Protein AF-I2CRP3-F1 (afdb_monomer)

Radius of gyration: 12.79 Å; Cα contacts (8 Å, |Δi|>4): 101; chains: 1; bounding box: 36×27×24 Å

Organism: Nannochloropsis gaditana (strain CCMP526) (NCBI:txid1093141)

Mean predicted aligned error: 7.43 Å

Nearest PDB structures (foldseek):
  8kic-assembly1_D  TM=8.137E-01  e=1.703E-01  Escherichia coli
  3pv3-assembly1_C-3  TM=8.224E-01  e=3.463E-01  Legionella fallonii
  3pv2-assembly1_C  TM=8.294E-01  e=4.483E-01  Legionella fallonii
  3pv2-assembly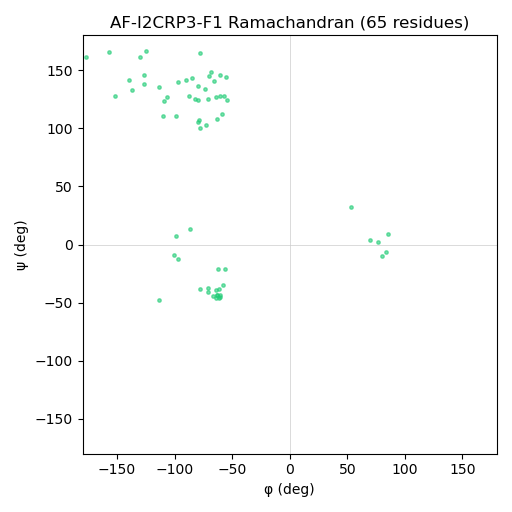1_A  TM=8.218E-01  e=5.804E-01  Legionella fallonii
  4ynn-assembly1_A  TM=7.899E-01  e=1.038E+00  Legionella pneumophila subsp. pneumophila str. Philadelphia 1

Structure (mmCIF, N/CA/C/O backbone):
data_AF-I2CRP3-F1
#
_entry.id   AF-I2CRP3-F1
#
loop_
_atom_site.group_PDB
_atom_site.id
_atom_site.type_symbol
_atom_site.label_atom_id
_atom_site.label_alt_id
_atom_site.label_comp_id
_atom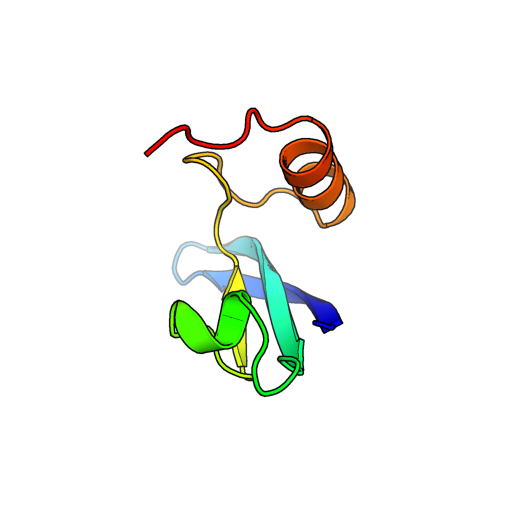_site.label_asym_id
_atom_site.label_entity_id
_atom_site.label_seq_id
_atom_site.pdbx_PDB_ins_code
_atom_site.Cartn_x
_atom_site.Cartn_y
_atom_site.Cartn_z
_atom_site.occupancy
_atom_site.B_iso_or_equiv
_atom_site.auth_seq_id
_atom_site.auth_comp_id
_atom_site.auth_asym_id
_atom_site.auth_atom_id
_atom_site.pdbx_PDB_model_num
ATOM 1 N N . MET A 1 1 ? -5.229 2.339 9.017 1.00 73.62 1 MET A N 1
ATOM 2 C CA . MET A 1 1 ? -4.382 1.384 8.268 1.00 73.62 1 MET A CA 1
ATOM 3 C C . MET A 1 1 ? -2.937 1.853 8.335 1.00 73.62 1 MET A C 1
ATOM 5 O O . MET A 1 1 ? -2.708 3.040 8.131 1.00 73.62 1 MET A O 1
ATOM 9 N N . ARG A 1 2 ? -1.998 0.960 8.659 1.00 77.69 2 ARG A N 1
ATOM 10 C CA . ARG A 1 2 ? -0.557 1.247 8.765 1.00 77.69 2 ARG A CA 1
ATOM 11 C C . ARG A 1 2 ? 0.201 0.504 7.664 1.00 77.69 2 ARG A C 1
ATOM 13 O O . ARG A 1 2 ? -0.098 -0.663 7.414 1.00 77.69 2 ARG A O 1
ATOM 20 N N . LEU A 1 3 ? 1.140 1.192 7.018 1.00 80.44 3 LEU A N 1
ATOM 21 C CA . LEU A 1 3 ? 1.899 0.715 5.862 1.00 80.44 3 LEU A CA 1
ATOM 22 C C . LEU A 1 3 ? 3.404 0.844 6.122 1.00 80.44 3 LEU A C 1
ATOM 24 O O . LEU A 1 3 ? 3.813 1.805 6.773 1.00 80.44 3 LEU A O 1
ATOM 28 N N . GLU A 1 4 ? 4.201 -0.080 5.592 1.00 80.62 4 GLU A N 1
ATOM 29 C CA . GLU A 1 4 ? 5.666 -0.050 5.682 1.00 80.62 4 GLU A CA 1
ATOM 30 C C . GLU A 1 4 ? 6.320 -0.483 4.365 1.00 80.62 4 GLU A C 1
ATOM 32 O O . GLU A 1 4 ? 5.818 -1.365 3.669 1.00 80.62 4 GLU A O 1
ATOM 37 N N . GLU A 1 5 ? 7.423 0.166 3.993 1.00 79.31 5 GLU A N 1
ATOM 38 C CA . GLU A 1 5 ? 8.174 -0.154 2.777 1.00 79.31 5 GLU A CA 1
ATOM 39 C C . GLU A 1 5 ? 9.105 -1.337 3.021 1.00 79.31 5 GLU A C 1
ATOM 41 O O . GLU A 1 5 ? 9.948 -1.299 3.914 1.00 79.31 5 GLU A O 1
ATOM 46 N N . MET A 1 6 ? 8.983 -2.374 2.193 1.00 75.12 6 MET A N 1
ATOM 47 C CA . MET A 1 6 ? 9.837 -3.554 2.271 1.00 75.12 6 MET A CA 1
ATOM 48 C C . MET A 1 6 ? 10.489 -3.852 0.918 1.00 75.12 6 MET A C 1
ATOM 50 O O . MET A 1 6 ? 9.815 -3.785 -0.119 1.00 75.12 6 MET A O 1
ATOM 54 N N . PRO A 1 7 ? 11.787 -4.209 0.899 1.00 71.88 7 PRO A N 1
ATOM 55 C CA . PRO A 1 7 ? 12.432 -4.716 -0.300 1.00 71.88 7 PRO A CA 1
ATOM 56 C C . PRO A 1 7 ? 11.902 -6.122 -0.602 1.00 71.88 7 PRO A C 1
ATOM 58 O O . PRO A 1 7 ? 11.953 -7.024 0.232 1.00 71.88 7 PRO A O 1
ATOM 61 N N . LEU A 1 8 ? 11.397 -6.310 -1.814 1.00 71.25 8 LEU A N 1
ATOM 62 C CA . LEU A 1 8 ? 10.912 -7.575 -2.339 1.00 71.25 8 LEU A CA 1
ATOM 63 C C . LEU A 1 8 ? 11.880 -8.053 -3.422 1.00 71.25 8 LEU A C 1
ATOM 65 O O . LEU A 1 8 ? 12.005 -7.467 -4.502 1.00 71.25 8 LEU A O 1
ATOM 69 N N . THR A 1 9 ? 12.599 -9.125 -3.113 1.00 64.56 9 THR A N 1
ATOM 70 C CA . THR A 1 9 ? 13.562 -9.731 -4.030 1.00 64.56 9 THR A CA 1
ATOM 71 C C . THR A 1 9 ? 12.796 -10.553 -5.062 1.00 64.56 9 THR A C 1
ATOM 73 O O . THR A 1 9 ? 12.336 -11.660 -4.780 1.00 64.56 9 THR A O 1
ATOM 76 N N . SER A 1 10 ? 12.602 -10.003 -6.262 1.00 63.31 10 SER A N 1
ATOM 77 C CA . SER A 1 10 ? 12.008 -10.764 -7.365 1.00 63.31 10 SER A CA 1
ATOM 78 C C . SER A 1 10 ? 12.992 -11.831 -7.852 1.00 63.31 10 SER A C 1
ATOM 80 O O . SER A 1 10 ? 14.194 -11.575 -7.925 1.00 63.31 10 SER A O 1
ATOM 82 N N . ARG A 1 11 ? 12.486 -12.999 -8.276 1.00 62.94 11 ARG A N 1
ATOM 83 C CA . ARG A 1 11 ? 13.296 -14.053 -8.924 1.00 62.94 11 ARG A CA 1
ATOM 84 C C . ARG A 1 11 ? 14.055 -13.562 -10.166 1.00 62.94 11 ARG A C 1
ATOM 86 O O . ARG A 1 11 ? 15.048 -14.169 -10.535 1.00 62.94 11 ARG A O 1
ATOM 93 N N . GLU A 1 12 ? 13.615 -12.459 -10.771 1.00 66.50 12 GLU A N 1
ATOM 94 C CA . GLU A 1 12 ? 14.256 -11.821 -11.931 1.00 66.50 12 GLU A CA 1
ATOM 95 C C . GLU A 1 12 ? 15.374 -10.816 -11.571 1.00 66.50 12 GLU A C 1
ATOM 97 O O . GLU A 1 12 ? 15.803 -10.041 -12.417 1.00 66.50 12 GLU A O 1
ATOM 102 N N . GLY A 1 13 ? 15.860 -10.784 -10.324 1.00 53.31 13 GLY A N 1
ATOM 103 C CA . GLY A 1 13 ? 17.059 -10.012 -9.957 1.00 53.31 13 GLY A CA 1
ATOM 104 C C . GLY A 1 13 ? 16.865 -8.495 -9.823 1.00 53.31 13 GLY A C 1
ATOM 105 O O . GLY A 1 13 ? 17.816 -7.781 -9.520 1.00 53.31 13 GLY A O 1
ATOM 106 N N . GLY A 1 14 ? 15.642 -7.986 -9.991 1.00 58.75 14 GLY A N 1
ATOM 107 C CA . GLY A 1 14 ? 15.301 -6.599 -9.674 1.00 58.75 14 GLY A CA 1
ATOM 108 C C . GLY A 1 14 ? 14.891 -6.429 -8.209 1.00 58.75 14 GLY A C 1
ATOM 109 O O . GLY A 1 14 ? 13.974 -7.113 -7.746 1.00 58.75 14 GLY A O 1
ATOM 110 N N . LEU A 1 15 ? 15.516 -5.482 -7.500 1.00 57.31 15 LEU A N 1
ATOM 111 C CA . LEU A 1 15 ? 14.989 -4.936 -6.244 1.00 57.31 15 LEU A CA 1
ATOM 112 C C . LEU A 1 15 ? 13.655 -4.241 -6.548 1.00 57.31 15 LEU A C 1
ATOM 114 O O . LEU A 1 15 ? 13.630 -3.187 -7.183 1.00 57.31 15 LEU A O 1
ATOM 118 N N . LYS A 1 16 ? 12.538 -4.842 -6.130 1.00 67.38 16 LYS A N 1
ATOM 119 C CA . LYS A 1 16 ? 11.219 -4.202 -6.173 1.00 67.38 16 LYS A CA 1
ATOM 120 C C . LYS A 1 16 ? 10.828 -3.833 -4.759 1.00 67.38 16 LYS A C 1
ATOM 122 O O . LYS A 1 16 ? 10.824 -4.689 -3.892 1.00 67.38 16 LYS A O 1
ATOM 127 N N . TYR A 1 17 ? 10.470 -2.584 -4.519 1.00 67.75 17 TYR A N 1
ATOM 128 C CA . TYR A 1 17 ? 9.882 -2.203 -3.241 1.00 67.75 17 TYR A CA 1
ATOM 129 C C . TYR A 1 17 ? 8.379 -2.463 -3.288 1.00 67.75 17 TYR A C 1
ATOM 131 O O . TYR A 1 17 ? 7.744 -2.291 -4.330 1.00 67.75 17 TYR A O 1
ATOM 139 N N . VAL A 1 18 ? 7.811 -2.898 -2.170 1.00 80.06 18 VAL A N 1
ATOM 140 C CA . VAL A 1 18 ? 6.360 -2.962 -1.971 1.00 80.06 18 VAL A CA 1
ATOM 141 C C . VAL A 1 18 ? 6.002 -2.294 -0.655 1.00 80.06 18 VAL A C 1
ATOM 143 O O . VAL A 1 18 ? 6.848 -2.143 0.226 1.00 80.06 18 VAL A O 1
ATOM 146 N N . CYS A 1 19 ? 4.733 -1.932 -0.505 1.00 83.25 19 CYS A N 1
ATOM 147 C CA . CYS A 1 19 ? 4.205 -1.478 0.775 1.00 83.25 19 CYS A CA 1
ATOM 148 C C . CYS A 1 19 ? 3.474 -2.632 1.459 1.00 83.25 19 CYS A 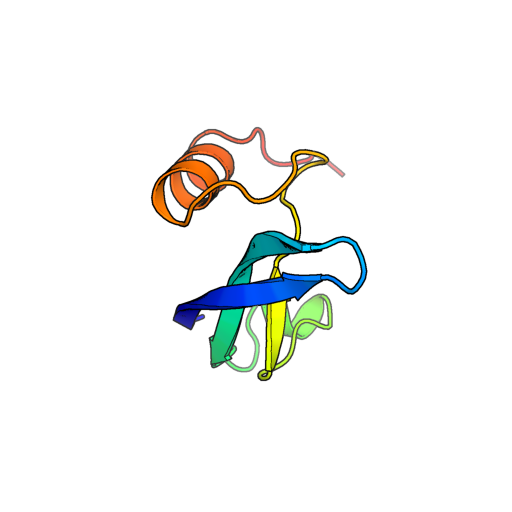C 1
ATOM 150 O O . CYS A 1 19 ? 2.413 -3.039 0.983 1.00 83.25 19 CYS A O 1
ATOM 152 N N . GLN A 1 20 ? 4.004 -3.165 2.556 1.00 86.38 20 GLN A N 1
ATOM 153 C CA . GLN A 1 20 ? 3.287 -4.155 3.349 1.00 86.38 20 GLN A CA 1
ATOM 154 C C . GLN A 1 20 ? 2.259 -3.470 4.254 1.00 86.38 20 GLN A C 1
ATOM 156 O O . GLN A 1 20 ? 2.518 -2.446 4.889 1.00 86.38 20 GLN A O 1
ATOM 161 N N . VAL A 1 21 ? 1.070 -4.056 4.314 1.00 88.88 21 VAL A N 1
ATOM 162 C CA . VAL A 1 21 ? 0.005 -3.681 5.234 1.00 88.88 21 VAL A CA 1
ATOM 163 C C . VAL A 1 21 ? 0.307 -4.291 6.594 1.00 88.88 21 VAL A C 1
ATOM 165 O O . VAL A 1 21 ? 0.120 -5.485 6.796 1.00 88.88 21 VAL A O 1
ATOM 168 N N . LEU A 1 22 ? 0.753 -3.473 7.542 1.00 87.94 22 LEU A N 1
ATOM 169 C CA . LEU A 1 22 ? 1.049 -3.942 8.898 1.00 87.94 22 LEU A CA 1
ATOM 170 C C . LEU A 1 22 ? -0.218 -4.125 9.727 1.00 87.94 22 LEU A C 1
ATOM 172 O O . LEU A 1 22 ? -0.322 -5.040 10.534 1.00 87.94 22 LEU A O 1
ATOM 176 N N . GLN A 1 23 ? -1.181 -3.220 9.551 1.00 89.31 23 GLN A N 1
ATOM 177 C CA . GLN A 1 23 ? -2.404 -3.239 10.339 1.00 89.31 23 GLN A CA 1
ATOM 178 C C . GLN A 1 23 ? -3.559 -2.628 9.559 1.00 89.31 23 GLN A C 1
ATOM 180 O O . GLN A 1 23 ? -3.484 -1.486 9.083 1.00 89.31 23 GLN A O 1
ATOM 185 N N . VAL A 1 24 ? -4.659 -3.369 9.486 1.00 91.06 24 VAL A N 1
ATOM 186 C CA . VAL A 1 24 ? -5.943 -2.883 8.985 1.00 91.06 24 VAL A CA 1
ATOM 187 C C . VAL A 1 24 ? -6.809 -2.472 10.172 1.00 91.06 24 VAL A C 1
ATOM 189 O O . VAL A 1 24 ? -6.787 -3.091 11.231 1.00 91.06 24 VAL A O 1
ATOM 192 N N . THR A 1 25 ? -7.528 -1.364 10.020 1.00 90.88 25 THR A N 1
ATOM 193 C CA . THR A 1 25 ? -8.484 -0.904 11.032 1.00 90.88 25 THR A CA 1
ATOM 194 C C . THR A 1 25 ? -9.767 -1.718 10.888 1.00 90.88 25 THR A C 1
ATOM 196 O O . THR A 1 25 ? -10.341 -1.723 9.798 1.00 90.88 25 THR A O 1
ATOM 199 N N . SER A 1 26 ? -10.208 -2.373 11.965 1.00 87.88 26 SER A N 1
ATOM 200 C CA . SER A 1 26 ? -11.418 -3.203 11.938 1.00 87.88 26 SER A CA 1
ATOM 201 C C . SER A 1 26 ? -12.678 -2.367 11.697 1.00 87.88 26 SER A C 1
ATOM 203 O O . SER A 1 26 ? -12.762 -1.222 12.151 1.00 87.88 26 SER A O 1
ATOM 205 N N . GLY A 1 27 ? -13.613 -2.896 10.905 1.00 89.06 27 GLY A N 1
ATOM 206 C CA . GLY A 1 27 ? -14.783 -2.179 10.389 1.00 89.06 27 GLY A CA 1
ATOM 207 C C . GLY A 1 27 ? -14.452 -1.104 9.345 1.00 89.06 27 GLY A C 1
ATOM 208 O O . GLY A 1 27 ? -15.336 -0.374 8.901 1.00 89.06 27 GLY A O 1
ATOM 209 N N . GLY A 1 28 ? -13.182 -0.965 8.949 1.00 86.69 28 GLY A N 1
ATOM 210 C CA . GLY A 1 28 ? -12.743 0.036 7.984 1.00 86.69 28 GLY A CA 1
ATOM 211 C C . GLY A 1 28 ? -13.055 -0.334 6.531 1.00 86.69 28 GLY A C 1
ATOM 212 O O . GLY A 1 28 ? -13.276 -1.494 6.176 1.00 86.69 28 GLY A O 1
ATOM 213 N N . ALA A 1 29 ? -12.974 0.664 5.644 1.00 88.06 29 ALA A N 1
ATOM 214 C CA . ALA A 1 29 ? -13.179 0.469 4.206 1.00 88.06 29 ALA A CA 1
ATOM 215 C C . ALA A 1 29 ? -12.213 -0.567 3.595 1.00 88.06 29 ALA A C 1
ATOM 217 O O . ALA A 1 29 ? -12.599 -1.315 2.704 1.00 88.06 29 ALA A O 1
ATOM 218 N N . ALA A 1 30 ? -10.972 -0.632 4.090 1.00 86.88 30 ALA A N 1
ATOM 219 C CA . ALA A 1 30 ? -9.976 -1.598 3.631 1.00 86.88 30 ALA A CA 1
ATOM 220 C C . ALA A 1 30 ? -10.366 -3.046 3.987 1.00 86.88 30 ALA A C 1
ATOM 222 O O . ALA A 1 30 ? -10.323 -3.914 3.118 1.00 86.88 30 ALA A O 1
ATOM 223 N N . GLU A 1 31 ? -10.828 -3.291 5.219 1.00 90.56 31 GLU A N 1
ATOM 224 C CA . GLU A 1 31 ? -11.306 -4.612 5.657 1.00 90.56 31 GLU A CA 1
ATOM 225 C C . GLU A 1 31 ? -12.545 -5.041 4.858 1.00 90.56 31 GLU A C 1
ATOM 227 O O . GLU A 1 31 ? -12.597 -6.152 4.334 1.00 90.56 31 GLU A O 1
ATOM 232 N N . SER A 1 32 ? -13.490 -4.117 4.645 1.00 90.88 32 SER A N 1
ATOM 233 C CA . SER A 1 32 ? -14.702 -4.356 3.842 1.00 90.88 32 SER A CA 1
ATOM 234 C C . SER A 1 32 ? -14.409 -4.691 2.372 1.00 90.88 32 SER A C 1
ATOM 236 O O . SER A 1 32 ? -15.253 -5.255 1.678 1.00 90.88 32 SER A O 1
ATOM 238 N N . LYS A 1 33 ? -13.221 -4.330 1.875 1.00 89.25 33 LYS A N 1
ATOM 239 C CA . LYS A 1 33 ? -12.736 -4.659 0.526 1.00 89.25 33 LYS A CA 1
ATOM 240 C C . LYS A 1 33 ? -11.795 -5.870 0.508 1.00 89.25 33 LYS A C 1
ATOM 242 O O . LYS A 1 33 ? -11.237 -6.180 -0.540 1.00 89.25 33 LYS A O 1
ATOM 247 N N . GLY A 1 34 ? -11.643 -6.562 1.637 1.00 89.31 34 GLY A N 1
ATOM 248 C CA . GLY A 1 34 ? -10.866 -7.795 1.756 1.00 89.31 34 GLY A CA 1
ATOM 249 C C . GLY A 1 34 ? -9.370 -7.597 2.003 1.00 89.31 34 GLY A C 1
ATOM 250 O O . GLY A 1 34 ? -8.626 -8.574 1.955 1.00 89.31 34 GLY A O 1
ATOM 251 N N . VAL A 1 35 ? -8.912 -6.371 2.279 1.00 90.19 35 VAL A N 1
ATOM 252 C CA . VAL A 1 35 ? -7.514 -6.111 2.650 1.00 90.19 35 VAL A CA 1
ATOM 253 C C . VAL A 1 35 ? -7.274 -6.598 4.076 1.00 90.19 35 VAL A C 1
ATOM 255 O O . VAL A 1 35 ? -8.061 -6.299 4.974 1.00 90.19 35 VAL A O 1
ATOM 258 N N . ARG A 1 36 ? -6.169 -7.316 4.287 1.00 91.06 36 ARG A N 1
ATOM 259 C CA . ARG A 1 36 ? -5.768 -7.881 5.582 1.00 91.06 36 ARG A CA 1
ATOM 260 C C . ARG A 1 36 ? -4.361 -7.429 5.965 1.00 91.06 36 ARG A C 1
ATOM 262 O O . ARG A 1 36 ? -3.627 -6.881 5.138 1.00 91.06 36 ARG A O 1
ATOM 269 N N . ASP A 1 37 ? -3.999 -7.640 7.223 1.00 90.12 37 ASP A N 1
ATOM 270 C CA . ASP A 1 37 ? -2.605 -7.601 7.656 1.00 90.12 37 ASP A CA 1
ATOM 271 C C . ASP A 1 37 ? -1.748 -8.579 6.830 1.00 90.12 37 ASP A C 1
ATOM 273 O O . ASP A 1 37 ? -2.213 -9.615 6.355 1.00 90.12 37 ASP A O 1
ATOM 277 N N . GLY A 1 38 ? -0.507 -8.183 6.555 1.00 87.12 38 GLY A N 1
ATOM 278 C CA . GLY A 1 38 ? 0.431 -8.924 5.713 1.00 87.12 38 GLY A CA 1
ATOM 279 C C . GLY A 1 38 ? 0.228 -8.764 4.201 1.00 87.12 38 GLY A C 1
ATOM 280 O O . GLY A 1 38 ? 1.104 -9.173 3.439 1.00 87.12 38 GLY A O 1
ATOM 281 N N . CYS A 1 39 ? -0.863 -8.146 3.729 1.00 88.50 39 CYS A N 1
ATOM 282 C CA . CYS A 1 39 ? -1.036 -7.862 2.300 1.00 88.50 39 CYS A CA 1
ATOM 283 C C . CYS A 1 39 ? 0.083 -6.950 1.768 1.00 88.50 39 CYS A C 1
ATOM 285 O O . CYS A 1 39 ? 0.531 -6.041 2.459 1.00 88.50 39 CYS A O 1
ATOM 287 N N . CYS A 1 40 ? 0.489 -7.139 0.512 1.00 86.56 40 CYS A N 1
ATOM 288 C CA . CYS A 1 40 ? 1.475 -6.279 -0.144 1.00 86.56 40 CYS A CA 1
ATOM 289 C C . CYS A 1 40 ? 0.813 -5.422 -1.226 1.00 86.56 40 CYS A C 1
ATOM 291 O O . CYS A 1 40 ? 0.213 -5.935 -2.171 1.00 86.56 40 CYS A O 1
ATOM 293 N N . VAL A 1 41 ? 0.966 -4.106 -1.113 1.00 84.50 41 VAL A N 1
ATOM 294 C CA . VAL A 1 41 ? 0.576 -3.140 -2.137 1.00 84.50 41 VAL A CA 1
ATOM 295 C C . VAL A 1 41 ? 1.654 -3.130 -3.215 1.00 84.50 41 VAL A C 1
ATOM 297 O O . VAL A 1 41 ? 2.754 -2.616 -3.015 1.00 84.50 41 VAL A O 1
ATOM 300 N N . VAL A 1 42 ? 1.319 -3.713 -4.363 1.00 84.75 42 VAL A N 1
ATOM 301 C CA . VAL A 1 42 ? 2.181 -3.772 -5.557 1.00 84.75 42 VAL A CA 1
ATOM 302 C C . VAL A 1 42 ? 1.862 -2.675 -6.578 1.00 84.75 42 VAL A C 1
ATOM 304 O O . VAL A 1 42 ? 2.632 -2.443 -7.510 1.00 84.75 42 VAL A O 1
ATOM 307 N N . GLY A 1 43 ? 0.734 -1.987 -6.405 1.00 83.25 43 GLY A N 1
ATOM 308 C CA . GLY A 1 43 ? 0.274 -0.911 -7.273 1.00 83.25 43 GLY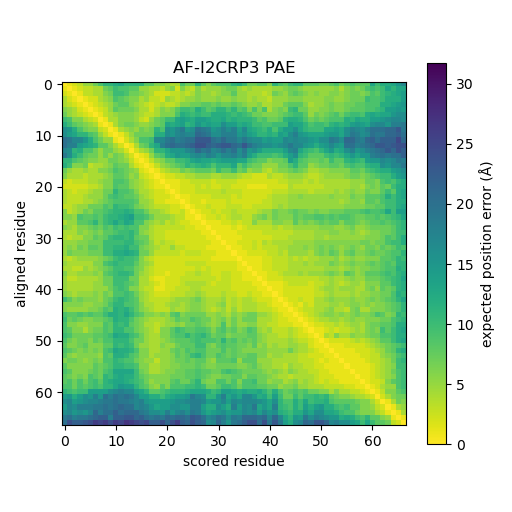 A CA 1
ATOM 309 C C . GLY A 1 43 ? -1.016 -0.274 -6.768 1.00 83.25 43 GLY A C 1
ATOM 310 O O . GLY A 1 43 ? -1.725 -0.856 -5.945 1.00 83.25 43 GLY A O 1
ATOM 311 N N . VAL A 1 44 ? -1.303 0.930 -7.253 1.00 82.69 44 VAL A N 1
ATOM 312 C CA . VAL A 1 44 ? -2.486 1.723 -6.902 1.00 82.69 44 VAL A CA 1
ATOM 313 C C . VAL A 1 44 ? -3.048 2.342 -8.174 1.00 82.69 44 VAL A C 1
ATOM 315 O O . VAL A 1 44 ? -2.300 2.893 -8.970 1.00 82.69 44 VAL A O 1
ATOM 318 N N . ASN A 1 45 ? -4.365 2.244 -8.379 1.00 80.44 45 ASN A N 1
ATOM 319 C CA . ASN A 1 45 ? -5.061 2.813 -9.543 1.00 80.44 45 ASN A CA 1
ATOM 320 C C . ASN A 1 45 ? -4.479 2.394 -10.912 1.00 80.44 45 ASN A C 1
ATOM 322 O O . ASN A 1 45 ? -4.520 3.159 -11.868 1.00 80.44 45 ASN A O 1
ATOM 326 N N . GLY A 1 46 ? -3.937 1.177 -11.015 1.00 80.19 46 GLY A N 1
ATOM 327 C CA . GLY A 1 46 ? -3.307 0.673 -12.242 1.00 80.19 46 GLY A CA 1
ATOM 328 C C . GLY A 1 46 ? -1.843 1.088 -12.425 1.00 80.19 46 GLY A C 1
ATOM 329 O O . GLY A 1 46 ? -1.171 0.565 -13.311 1.00 80.19 46 GLY A O 1
ATOM 330 N N . GLU A 1 47 ? -1.313 1.952 -11.561 1.00 80.62 47 GLU A N 1
ATOM 331 C CA . GLU A 1 47 ? 0.101 2.318 -11.536 1.00 80.62 47 GLU A CA 1
ATOM 332 C C . GLU A 1 47 ? 0.880 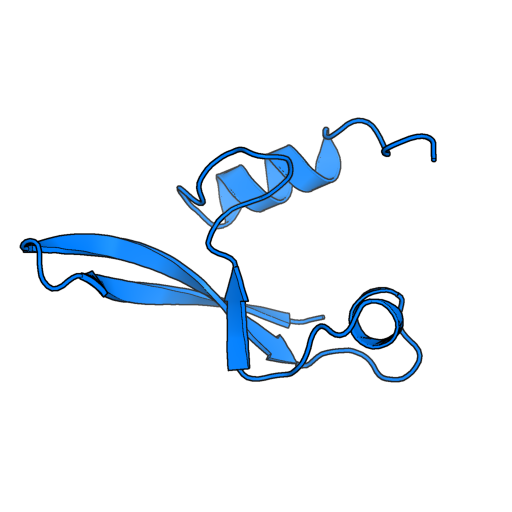1.377 -10.612 1.00 80.62 47 GLU A C 1
ATOM 334 O O . GLU A 1 47 ? 0.397 0.984 -9.547 1.00 80.62 47 GLU A O 1
ATOM 339 N N . ARG A 1 48 ? 2.104 1.000 -11.001 1.00 79.88 48 ARG A N 1
ATOM 340 C CA . ARG A 1 48 ? 2.971 0.181 -10.139 1.00 79.88 48 ARG A CA 1
ATOM 341 C C . ARG A 1 48 ? 3.427 0.979 -8.923 1.00 79.88 48 ARG A C 1
ATOM 343 O O . ARG A 1 48 ? 3.654 2.184 -9.002 1.00 79.88 48 ARG A O 1
ATOM 350 N N . PHE A 1 49 ? 3.620 0.278 -7.812 1.00 79.81 49 PHE A N 1
ATOM 351 C CA . PHE A 1 49 ? 4.262 0.854 -6.641 1.00 79.81 49 PHE A CA 1
ATOM 352 C C . PHE A 1 49 ? 5.717 1.212 -6.977 1.00 79.81 49 PHE A C 1
ATOM 354 O O . PHE A 1 49 ? 6.469 0.371 -7.469 1.00 79.81 49 PHE A O 1
ATOM 361 N N . ILE A 1 50 ? 6.092 2.465 -6.720 1.00 78.31 50 ILE A N 1
ATOM 362 C CA . ILE A 1 50 ? 7.456 2.981 -6.919 1.00 78.31 50 ILE A CA 1
ATOM 363 C C . ILE A 1 50 ? 8.071 3.340 -5.563 1.00 78.31 50 ILE A C 1
ATOM 365 O O . ILE A 1 50 ? 9.188 2.935 -5.262 1.00 78.31 50 ILE A O 1
ATOM 369 N N . SER A 1 51 ? 7.324 4.071 -4.735 1.00 78.00 51 SER A N 1
ATOM 370 C CA . SER A 1 51 ? 7.706 4.439 -3.370 1.00 78.00 51 SER A CA 1
ATOM 371 C C . SER A 1 51 ? 6.472 4.758 -2.531 1.00 78.00 51 SER A C 1
ATOM 373 O O . SER A 1 51 ? 5.377 4.993 -3.070 1.00 78.00 51 SER A O 1
ATOM 375 N N . HIS A 1 52 ? 6.635 4.817 -1.209 1.00 74.44 52 HIS A N 1
ATOM 376 C CA . HIS A 1 52 ? 5.561 5.229 -0.311 1.00 74.44 52 HIS A CA 1
ATOM 377 C C . HIS A 1 52 ? 5.096 6.657 -0.606 1.00 74.44 52 HIS A C 1
ATOM 379 O O . HIS A 1 52 ? 3.894 6.891 -0.718 1.00 74.44 52 HIS A O 1
ATOM 385 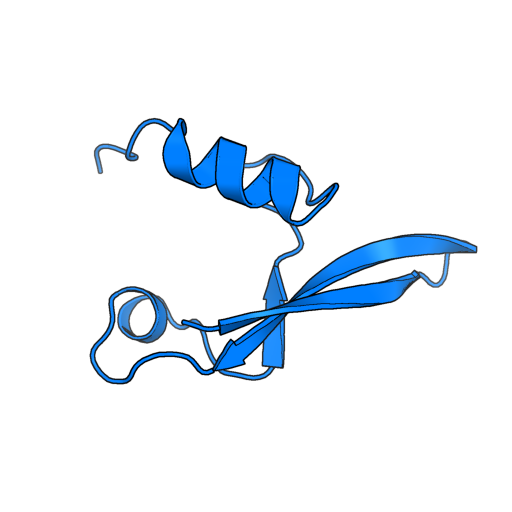N N . ALA A 1 53 ? 6.027 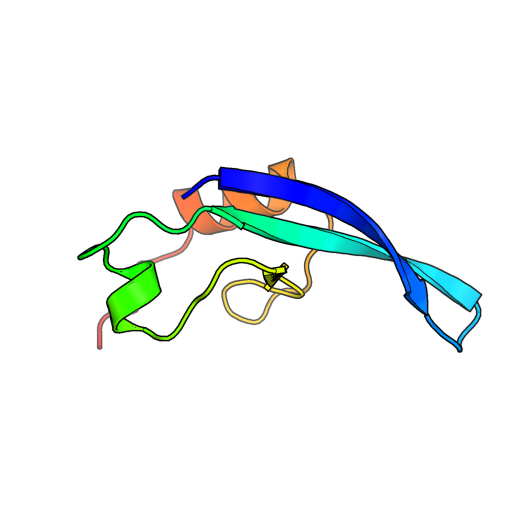7.589 -0.837 1.00 78.69 53 ALA A N 1
ATOM 386 C CA . ALA A 1 53 ? 5.700 8.971 -1.183 1.00 78.69 53 ALA A CA 1
ATOM 387 C C . ALA A 1 53 ? 4.884 9.070 -2.484 1.00 78.69 53 ALA A C 1
ATOM 389 O O . ALA A 1 53 ? 3.858 9.752 -2.506 1.00 78.69 53 ALA A O 1
ATOM 390 N N . HIS A 1 54 ? 5.288 8.343 -3.536 1.00 77.19 54 HIS A N 1
ATOM 391 C CA . HIS A 1 54 ? 4.549 8.296 -4.801 1.00 77.19 54 HIS A CA 1
ATOM 392 C C . HIS A 1 54 ? 3.141 7.735 -4.590 1.00 77.19 54 HIS A C 1
ATOM 394 O O . HIS A 1 54 ? 2.154 8.328 -5.004 1.00 77.19 54 HIS A O 1
ATOM 400 N N . THR A 1 55 ? 3.036 6.639 -3.843 1.00 77.25 55 THR A N 1
ATOM 401 C CA . THR A 1 55 ? 1.761 5.976 -3.556 1.00 77.25 55 THR A CA 1
ATOM 402 C C . THR A 1 55 ? 0.810 6.862 -2.757 1.00 77.25 55 THR A C 1
ATOM 404 O O . THR A 1 55 ? -0.372 6.960 -3.083 1.00 77.25 55 THR A O 1
ATOM 407 N N . VAL A 1 56 ? 1.312 7.559 -1.735 1.00 79.00 56 VAL A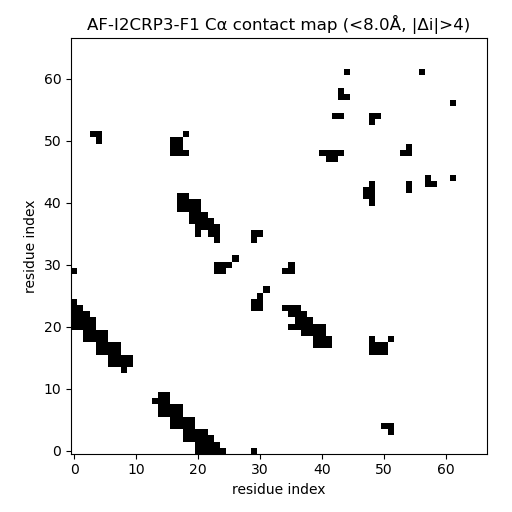 N 1
ATOM 408 C CA . VAL A 1 56 ? 0.525 8.528 -0.962 1.00 79.00 56 VAL A CA 1
ATOM 409 C C . VAL A 1 56 ? 0.094 9.698 -1.844 1.00 79.00 56 VAL A C 1
ATOM 411 O O . VAL A 1 56 ? -1.043 10.152 -1.724 1.00 79.00 56 VAL A O 1
ATOM 414 N N . ALA A 1 57 ? 0.954 10.169 -2.752 1.00 78.31 57 ALA A N 1
ATOM 415 C CA . ALA A 1 57 ? 0.597 11.212 -3.707 1.00 78.31 57 ALA A CA 1
ATOM 416 C C . ALA A 1 57 ? -0.507 10.747 -4.674 1.00 78.31 57 ALA A C 1
ATOM 418 O O . ALA A 1 57 ? -1.495 11.468 -4.824 1.00 78.31 57 ALA A O 1
ATOM 419 N N . THR A 1 58 ? -0.404 9.541 -5.243 1.00 76.31 58 THR A N 1
ATOM 420 C CA . THR A 1 58 ? -1.432 8.931 -6.106 1.00 76.31 58 THR A CA 1
ATOM 421 C C . THR A 1 58 ? -2.749 8.725 -5.364 1.00 76.31 58 THR A C 1
ATOM 423 O O . THR A 1 58 ? -3.809 8.963 -5.927 1.00 76.31 58 THR A O 1
ATOM 426 N N . LEU A 1 59 ? -2.724 8.332 -4.088 1.00 76.94 59 LEU A N 1
ATOM 427 C CA . LEU A 1 59 ? -3.943 8.184 -3.284 1.00 76.94 59 LEU A CA 1
ATOM 428 C C . LEU A 1 59 ? -4.586 9.532 -2.931 1.00 76.94 59 LEU A C 1
ATOM 430 O O . LEU A 1 59 ? -5.810 9.632 -2.909 1.00 76.94 59 LEU A O 1
ATOM 434 N N . LYS A 1 60 ? -3.779 10.565 -2.655 1.00 78.00 60 LYS A N 1
ATOM 435 C CA . LYS A 1 60 ? -4.270 11.914 -2.328 1.00 78.00 60 LYS A CA 1
ATOM 436 C C . LYS A 1 60 ? -4.861 12.634 -3.539 1.00 78.00 60 LYS A C 1
ATOM 438 O O . LYS A 1 60 ? -5.877 13.306 -3.395 1.00 78.00 60 LYS A O 1
ATOM 443 N N . HIS A 1 61 ? -4.223 12.512 -4.701 1.00 75.88 61 HIS A N 1
ATOM 444 C CA . HIS A 1 61 ? -4.620 13.215 -5.928 1.00 75.88 61 HIS A CA 1
ATOM 445 C C . HIS A 1 61 ? -5.415 12.338 -6.896 1.00 75.88 61 HIS A C 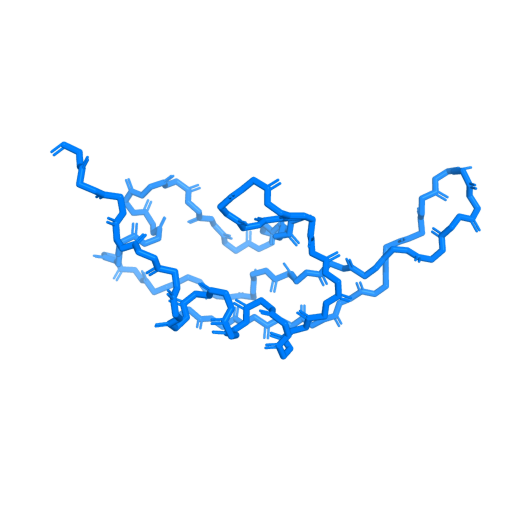1
ATOM 447 O O . HIS A 1 61 ? -5.950 12.832 -7.888 1.00 75.88 61 HIS A O 1
ATOM 453 N N . GLY A 1 62 ? -5.496 11.037 -6.624 1.00 65.25 62 GLY A N 1
ATOM 454 C CA . GLY A 1 62 ? -6.263 10.098 -7.420 1.00 65.25 62 GLY A CA 1
ATOM 455 C C . GLY A 1 62 ? -7.727 10.499 -7.424 1.00 65.25 62 GLY A C 1
ATOM 456 O O . GLY A 1 62 ? -8.339 10.701 -6.372 1.00 65.25 62 GLY A O 1
ATOM 457 N N . LYS A 1 63 ? -8.308 10.609 -8.622 1.00 64.38 63 LYS A N 1
ATOM 458 C CA . LYS A 1 63 ? -9.755 10.773 -8.754 1.00 64.38 63 LYS A CA 1
ATOM 459 C C . LYS A 1 63 ? -10.417 9.594 -8.048 1.00 64.38 63 LYS A C 1
ATOM 461 O O . LYS A 1 63 ? -10.079 8.444 -8.328 1.00 64.38 63 LYS A O 1
ATOM 466 N N . ARG A 1 64 ? -11.353 9.876 -7.134 1.00 59.28 64 ARG A N 1
ATOM 467 C CA . ARG A 1 64 ? -12.213 8.826 -6.580 1.00 59.28 64 ARG A CA 1
ATOM 468 C C . ARG A 1 64 ? -12.866 8.113 -7.765 1.00 59.28 64 ARG A C 1
ATOM 470 O O . ARG A 1 64 ? -13.491 8.803 -8.572 1.00 59.28 64 ARG A O 1
ATOM 477 N N . PRO A 1 65 ? -12.722 6.785 -7.894 1.00 59.28 65 PRO A N 1
ATOM 478 C CA . PRO A 1 65 ? -13.509 6.048 -8.862 1.00 59.28 65 PRO A CA 1
ATOM 479 C C . PRO A 1 65 ? -14.976 6.288 -8.503 1.00 59.28 65 PRO A C 1
ATOM 481 O O . PRO A 1 65 ? -15.418 5.910 -7.417 1.00 59.28 65 PRO A O 1
ATOM 484 N N . VAL A 1 66 ? -15.698 7.001 -9.364 1.00 55.78 66 VAL A N 1
ATOM 485 C CA . VAL A 1 66 ? -17.159 7.018 -9.334 1.00 55.78 66 VAL A CA 1
ATOM 486 C C . VAL A 1 66 ? -17.583 5.658 -9.869 1.00 55.78 66 VAL A C 1
ATOM 488 O O . VAL A 1 66 ? -17.402 5.380 -11.053 1.00 55.78 66 VAL A O 1
ATOM 491 N N . LEU A 1 67 ? -17.989 4.784 -8.946 1.00 50.09 67 LEU A N 1
ATOM 492 C CA . LEU A 1 67 ? -18.684 3.538 -9.258 1.00 50.09 67 LEU A CA 1
ATOM 493 C C . LEU A 1 67 ? -20.120 3.852 -9.672 1.00 50.09 67 LEU A C 1
ATOM 495 O O . LEU A 1 67 ? -20.714 4.747 -9.027 1.00 50.09 67 LEU A O 1
#

pLDDT: mean 77.91, std 10.64, range [50.09, 91.06]

Foldseek 3Di:
DDWDWDFDQDPVRDGDIWIFAQDDDPVDPCVVVVHGHRDTHQDDPPGGDDDPVVVVVCVVPPDDPPD

Secondary structure (DSSP, 8-state):
-EEEEEEEE-TTS-EEEEEEEEEPPTTSHHHHTT--TT-EE-EETTEEP--HHHHHHHHHHSPP---

Sequence (67 aa):
MRLEEMPLTSREGGLKYVCQVLQVTSGGAAESKGVRDGCCVVGVNGERFISHAHTVATLKHGKRPVL

InterPro domains:
  IPR036034 PDZ superfamily [G3DSA:2.30.42.10] (4-67)
  IPR036034 PDZ superfamily [SSF50156] (16-64)

Solvent-accessible surface area (backbone atoms only — not comparable to full-atom values): 4179 Å² total; per-residue (Å²): 109,44,76,43,84,40,86,40,81,44,96,84,76,49,87,38,54,30,36,33,27,70,37,60,46,86,95,30,76,55,43,78,71,71,51,49,58,73,40,67,43,61,50,59,98,90,40,72,46,78,45,70,70,56,50,52,49,48,64,73,70,46,76,77,81,83,125